Protein AF-A0A5S9MK14-F1 (afdb_monomer)

Secondary structure (DSSP, 8-state):
--HHHHHHHHHHHHHHHHHHHHHHHHHHHTT-HHHHHHHHHHHHHHHGGGT-TTHHHHHHHHHHHHHHTT-HHHHHHHHHHHHHHHHHTT-

Mean predicted aligned error: 5.64 Å

Radius of gyration: 14.25 Å; Cα contacts (8 Å, |Δi|>4): 91; chains: 1; bounding box: 35×28×41 Å

Nearest PDB structures (foldseek):
  4i1a-assembly3_A  TM=7.603E-01  e=2.639E-01  Bacillus subtilis subsp. subtilis str. 168

InterPro domains:
  IPR011990 Tetratricopeptide-like helical domain superfamily [G3DSA:1.25.40.10] (1-91)
  IPR011990 Tetratricopeptide-like helical domain superfamily [SSF48452] (7-88)
  IPR019734 Tetratricopeptide repeat [PF13181] (18-44)
  IPR019734 Tetratricopeptide repeat [SM00028] (17-50)
  IPR019734 Tetratricopeptide repeat [SM00028] (56-89)

Foldseek 3Di:
DDPVVVVVLLVCLLVVLVVLQVVLVVCVVVVNNVSSVVSLVVSCVSCVVNLHPCLLVSLQVQLVVCVVVVVNVSSVVSNVVSVVSVVVVVD

Sequence (91 aa):
MSALERSKAISNKPMIVKSLFNIGCCYKGLGDFNRALAYFNQVILEGEPIHATELLLVYYELSLFHLSQKEFIEGERFFKRGLEEAKNRKK

Organism: Bacillus safensis (NCBI:txid561879)

pLDDT: mean 87.9, std 13.29, range [45.34, 97.81]

Structure (mmCIF, N/CA/C/O backbone):
data_AF-A0A5S9MK14-F1
#
_entry.id   AF-A0A5S9MK14-F1
#
loop_
_atom_site.group_PDB
_atom_site.id
_atom_site.type_symbol
_atom_site.label_atom_id
_atom_site.label_alt_id
_atom_site.label_comp_id
_atom_site.label_asym_id
_atom_site.label_entity_id
_atom_site.label_seq_id
_atom_site.pdbx_PDB_ins_code
_atom_site.Cartn_x
_atom_site.Cartn_y
_atom_site.Cartn_z
_atom_site.occupancy
_atom_site.B_iso_or_equiv
_atom_site.auth_seq_id
_atom_site.auth_comp_id
_atom_site.auth_asym_id
_atom_site.auth_atom_id
_atom_site.pdbx_PDB_model_num
ATOM 1 N N . MET A 1 1 ? 18.179 -15.341 -21.092 1.00 50.88 1 MET A N 1
ATOM 2 C CA . MET A 1 1 ? 17.393 -14.096 -21.221 1.00 50.88 1 MET A CA 1
ATOM 3 C C . MET A 1 1 ? 18.227 -13.019 -21.896 1.00 50.88 1 MET A C 1
ATOM 5 O O . MET A 1 1 ? 19.230 -12.578 -21.333 1.00 50.88 1 MET A O 1
ATOM 9 N N . SER A 1 2 ? 17.832 -12.621 -23.103 1.00 63.75 2 SER A N 1
ATOM 10 C CA . SER A 1 2 ? 18.487 -11.557 -23.879 1.00 63.75 2 SER A CA 1
ATOM 11 C C . SER A 1 2 ? 18.138 -10.162 -23.328 1.00 63.75 2 SER A C 1
ATOM 13 O O . SER A 1 2 ? 17.142 -9.987 -22.624 1.00 63.75 2 SER A O 1
ATOM 15 N N . ALA A 1 3 ? 18.951 -9.141 -23.618 1.00 60.91 3 ALA A N 1
ATOM 16 C CA . ALA A 1 3 ? 18.677 -7.754 -23.209 1.00 60.91 3 ALA A CA 1
ATOM 17 C C . ALA A 1 3 ? 17.320 -7.228 -23.736 1.00 60.91 3 ALA A C 1
ATOM 19 O O . ALA A 1 3 ? 16.667 -6.416 -23.081 1.00 60.91 3 ALA A O 1
ATOM 20 N N . LEU A 1 4 ? 16.856 -7.756 -24.873 1.00 61.91 4 LEU A N 1
ATOM 21 C CA . LEU A 1 4 ? 15.580 -7.407 -25.498 1.00 61.91 4 LEU A CA 1
ATOM 22 C C . LEU A 1 4 ? 14.365 -7.929 -24.709 1.00 61.91 4 LEU A C 1
ATOM 24 O O . LEU A 1 4 ? 13.372 -7.219 -24.564 1.00 61.91 4 LEU A O 1
ATOM 28 N N . GLU A 1 5 ? 14.447 -9.143 -24.159 1.00 59.66 5 GLU A N 1
ATOM 29 C CA . GLU A 1 5 ? 13.389 -9.714 -23.310 1.00 59.66 5 GLU A CA 1
ATOM 30 C C . GLU A 1 5 ? 13.242 -8.930 -22.002 1.00 59.66 5 GLU A C 1
ATOM 32 O O . GLU A 1 5 ? 12.126 -8.642 -21.572 1.00 59.66 5 GLU A O 1
ATOM 37 N N . ARG A 1 6 ? 14.369 -8.500 -21.415 1.00 55.19 6 ARG A N 1
ATOM 38 C CA . ARG A 1 6 ? 14.372 -7.608 -20.246 1.00 55.19 6 ARG A CA 1
ATOM 39 C C . ARG A 1 6 ? 13.752 -6.246 -20.560 1.00 55.19 6 ARG A C 1
ATOM 41 O O . ARG A 1 6 ? 12.921 -5.780 -19.789 1.00 55.19 6 ARG A O 1
ATOM 48 N N . SER A 1 7 ? 14.088 -5.640 -21.700 1.00 57.25 7 SER A N 1
ATOM 49 C CA . SER A 1 7 ? 13.516 -4.354 -22.129 1.00 57.25 7 SER A CA 1
ATOM 50 C C . SER A 1 7 ? 11.992 -4.420 -22.321 1.00 57.25 7 SER A C 1
ATOM 52 O O . SER A 1 7 ? 11.273 -3.553 -21.825 1.00 57.25 7 SER A O 1
ATOM 54 N N . LYS A 1 8 ? 11.472 -5.485 -22.946 1.00 55.62 8 LYS A N 1
ATOM 55 C CA . LYS A 1 8 ? 10.019 -5.682 -23.111 1.00 55.62 8 LYS A CA 1
ATOM 56 C C . LYS A 1 8 ? 9.297 -5.931 -21.785 1.00 55.62 8 LYS A C 1
ATOM 58 O O . LYS A 1 8 ? 8.214 -5.388 -21.576 1.00 55.62 8 LYS A O 1
ATOM 63 N N . ALA A 1 9 ? 9.895 -6.708 -20.881 1.00 58.28 9 ALA A N 1
ATOM 64 C CA . ALA A 1 9 ? 9.339 -6.943 -19.550 1.00 58.28 9 ALA A CA 1
ATOM 65 C C . ALA A 1 9 ? 9.264 -5.646 -18.726 1.00 58.28 9 ALA A C 1
ATOM 67 O O . ALA A 1 9 ? 8.258 -5.392 -18.068 1.00 58.28 9 ALA A O 1
ATOM 68 N N . ILE A 1 10 ? 10.288 -4.791 -18.814 1.00 59.88 10 ILE A N 1
ATOM 69 C CA . ILE A 1 10 ? 10.300 -3.474 -18.163 1.00 59.88 10 ILE A CA 1
ATOM 70 C C . ILE A 1 10 ? 9.228 -2.553 -18.765 1.00 59.88 10 ILE A C 1
ATOM 72 O O . ILE A 1 10 ? 8.561 -1.845 -18.019 1.00 59.88 10 ILE A O 1
ATOM 76 N N . SER A 1 11 ? 8.993 -2.603 -20.080 1.00 66.88 11 SER A N 1
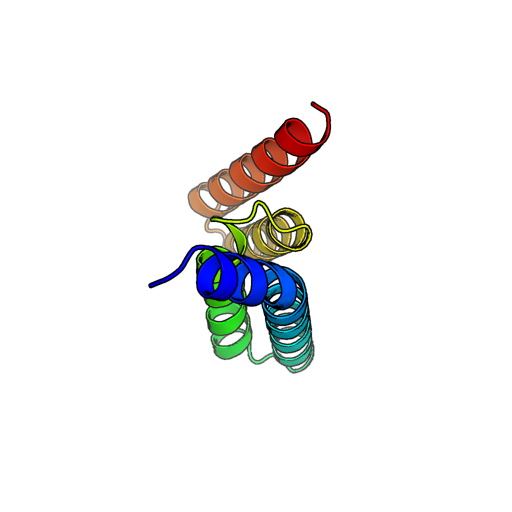ATOM 77 C CA . SER A 1 11 ? 8.024 -1.720 -20.746 1.00 66.88 11 SER A CA 1
ATOM 78 C C . SER A 1 11 ? 6.567 -1.941 -20.315 1.00 66.88 11 SER A C 1
ATOM 80 O O . SER A 1 11 ? 5.790 -0.991 -20.319 1.00 66.88 11 SER A O 1
ATOM 82 N N . ASN A 1 12 ? 6.182 -3.165 -19.935 1.00 77.56 12 ASN A N 1
ATOM 83 C CA . ASN A 1 12 ? 4.802 -3.475 -19.532 1.00 77.56 12 ASN A CA 1
ATOM 84 C C . ASN A 1 12 ? 4.577 -3.444 -18.014 1.00 77.56 12 ASN A C 1
ATOM 86 O O . ASN A 1 12 ? 3.434 -3.311 -17.572 1.00 77.56 12 ASN A O 1
ATOM 90 N N . LYS A 1 13 ? 5.639 -3.535 -17.206 1.00 82.31 13 LYS A N 1
ATOM 91 C CA . LYS A 1 13 ? 5.533 -3.551 -15.739 1.00 82.31 13 LYS A CA 1
ATOM 92 C C . LYS A 1 13 ? 4.800 -2.330 -15.154 1.00 82.31 13 LYS A C 1
ATOM 94 O O . LYS A 1 13 ? 3.923 -2.556 -14.323 1.00 82.31 13 LYS A O 1
ATOM 99 N N . PRO A 1 14 ? 5.027 -1.077 -15.603 1.00 89.19 14 PRO A N 1
ATOM 100 C CA . PRO A 1 14 ? 4.266 0.071 -15.103 1.00 89.19 14 PRO A CA 1
ATOM 101 C C . PRO A 1 14 ? 2.753 -0.050 -15.341 1.00 89.19 14 PRO A C 1
ATOM 103 O O . PRO A 1 14 ? 1.957 0.255 -14.458 1.00 89.19 14 PRO A O 1
ATOM 106 N N . MET A 1 15 ? 2.333 -0.551 -16.510 1.00 89.88 15 MET A N 1
ATOM 107 C CA . MET A 1 15 ? 0.909 -0.765 -16.802 1.00 89.88 15 MET A CA 1
ATOM 108 C C . MET A 1 15 ? 0.301 -1.879 -15.947 1.00 89.88 15 MET A C 1
ATOM 110 O O . MET A 1 15 ? -0.840 -1.748 -15.498 1.00 89.88 15 MET A O 1
ATOM 114 N N . ILE A 1 16 ? 1.050 -2.960 -15.710 1.00 90.75 16 ILE A N 1
ATOM 115 C CA . ILE A 1 16 ? 0.628 -4.051 -14.823 1.00 90.75 16 ILE A CA 1
ATOM 116 C C . ILE A 1 16 ? 0.416 -3.508 -13.409 1.00 90.75 16 ILE A C 1
ATOM 118 O O . ILE A 1 16 ? -0.661 -3.685 -12.846 1.00 90.75 16 ILE A O 1
ATOM 122 N N . VAL A 1 17 ? 1.393 -2.772 -12.877 1.00 94.75 17 VAL A N 1
ATOM 123 C CA . VAL A 1 17 ? 1.325 -2.161 -11.544 1.00 94.75 17 VAL A CA 1
ATOM 124 C C . VAL A 1 17 ? 0.123 -1.225 -11.415 1.00 94.75 17 VAL A C 1
ATOM 126 O O . VAL A 1 17 ? -0.657 -1.346 -10.470 1.00 94.75 17 VAL A O 1
ATOM 129 N N . LYS A 1 18 ? -0.097 -0.351 -12.401 1.00 94.62 18 LYS A N 1
ATOM 130 C CA . LYS A 1 18 ? -1.267 0.534 -12.426 1.00 94.62 18 LYS A CA 1
ATOM 131 C C . LYS A 1 18 ? -2.590 -0.229 -12.443 1.00 94.62 18 LYS A C 1
ATOM 133 O O . LYS A 1 18 ? -3.541 0.154 -11.764 1.00 94.62 18 LYS A O 1
ATOM 138 N N . SER A 1 19 ? -2.655 -1.318 -13.203 1.00 95.38 19 SER A N 1
ATOM 139 C CA . SER A 1 19 ? -3.853 -2.156 -13.284 1.00 95.38 19 SER A CA 1
ATOM 140 C C . SER A 1 19 ? -4.131 -2.857 -11.954 1.00 95.38 19 SER A C 1
ATOM 142 O O . SER A 1 19 ? -5.263 -2.829 -11.478 1.00 95.38 19 SER A O 1
ATOM 144 N N . LEU A 1 20 ? -3.098 -3.416 -11.317 1.00 96.62 20 LEU A N 1
ATOM 145 C CA . LEU A 1 20 ? -3.193 -4.034 -9.992 1.00 96.62 20 LEU A CA 1
ATOM 146 C C . LEU A 1 20 ? -3.668 -3.031 -8.933 1.00 96.62 20 LEU A C 1
ATOM 148 O O . LEU A 1 20 ? -4.556 -3.353 -8.145 1.00 96.62 20 LEU A O 1
ATOM 152 N N . PHE A 1 21 ? -3.140 -1.803 -8.956 1.00 97.38 21 PHE A N 1
ATOM 153 C CA . PHE A 1 21 ? -3.571 -0.733 -8.056 1.00 97.38 21 PHE A CA 1
ATOM 154 C C . PHE A 1 21 ? -5.059 -0.417 -8.224 1.00 97.38 21 PHE A C 1
ATOM 156 O O . PHE A 1 21 ? -5.806 -0.424 -7.246 1.00 97.38 21 PHE A O 1
ATOM 163 N N . ASN A 1 22 ? -5.509 -0.225 -9.467 1.00 97.31 22 ASN A N 1
ATOM 164 C CA . ASN A 1 22 ? -6.913 0.059 -9.756 1.00 97.31 22 ASN A CA 1
ATOM 165 C C . ASN A 1 22 ? -7.838 -1.079 -9.297 1.00 97.31 22 ASN A C 1
ATOM 167 O O . ASN A 1 22 ? -8.883 -0.809 -8.710 1.00 97.31 22 ASN A O 1
ATOM 171 N N . ILE A 1 23 ? -7.448 -2.341 -9.508 1.00 97.50 23 ILE A N 1
ATOM 172 C CA . ILE A 1 23 ? -8.213 -3.504 -9.030 1.00 97.50 23 ILE A CA 1
ATOM 173 C C . ILE A 1 23 ? -8.301 -3.500 -7.497 1.00 97.50 23 ILE A C 1
ATOM 175 O O . ILE A 1 23 ? -9.382 -3.715 -6.945 1.00 97.50 23 ILE A O 1
ATOM 179 N N . GLY A 1 24 ? -7.198 -3.199 -6.804 1.00 97.38 24 GLY A N 1
ATOM 180 C CA . GLY A 1 24 ? -7.187 -3.034 -5.350 1.00 97.38 24 GLY A CA 1
ATOM 181 C C . GLY A 1 24 ? -8.162 -1.951 -4.877 1.00 97.38 24 GLY A C 1
ATOM 182 O O . GLY A 1 24 ? -8.968 -2.194 -3.978 1.00 97.38 24 GLY A O 1
ATOM 183 N N . CYS A 1 25 ? -8.170 -0.788 -5.537 1.00 97.19 25 CYS A N 1
ATOM 184 C CA . CYS A 1 25 ? -9.126 0.287 -5.259 1.00 97.19 25 CYS A CA 1
ATOM 185 C C . CYS A 1 25 ? -10.582 -0.133 -5.508 1.00 97.19 25 CYS A C 1
ATOM 187 O O . CYS A 1 25 ? -11.452 0.207 -4.706 1.00 97.19 25 CYS A O 1
ATOM 189 N N . CYS A 1 26 ? -10.861 -0.895 -6.571 1.00 97.81 26 CYS A N 1
ATOM 190 C CA . CYS A 1 26 ? -12.199 -1.424 -6.833 1.00 97.81 26 CYS A CA 1
ATOM 191 C C . CYS A 1 26 ? -12.674 -2.338 -5.696 1.00 97.81 26 CYS A C 1
ATOM 193 O O . CYS A 1 26 ? -13.765 -2.131 -5.172 1.00 97.81 26 CYS A O 1
ATOM 195 N N . TYR A 1 27 ? -11.853 -3.301 -5.262 1.00 97.62 27 TYR A N 1
ATOM 196 C CA . TYR A 1 27 ? -12.216 -4.187 -4.149 1.00 97.62 27 TYR A CA 1
ATOM 197 C C . TYR A 1 27 ? -12.380 -3.440 -2.823 1.00 97.62 27 TYR A C 1
ATOM 199 O O . TYR A 1 27 ? -13.323 -3.720 -2.085 1.00 97.62 27 TYR A O 1
ATOM 207 N N . LYS A 1 28 ? -11.541 -2.431 -2.560 1.00 96.25 28 LYS A N 1
ATOM 208 C CA . LYS A 1 28 ? -11.710 -1.528 -1.412 1.00 96.25 28 LYS A CA 1
ATOM 209 C C . LYS A 1 28 ? -13.065 -0.813 -1.466 1.00 96.25 28 LYS A C 1
ATOM 211 O O . LYS A 1 28 ? -13.762 -0.767 -0.459 1.00 96.25 28 LYS A O 1
ATOM 216 N N . GLY A 1 29 ? -13.455 -0.289 -2.631 1.00 95.94 29 GLY A N 1
ATOM 217 C CA . GLY A 1 29 ? -14.757 0.359 -2.835 1.00 95.94 29 GLY A CA 1
ATOM 218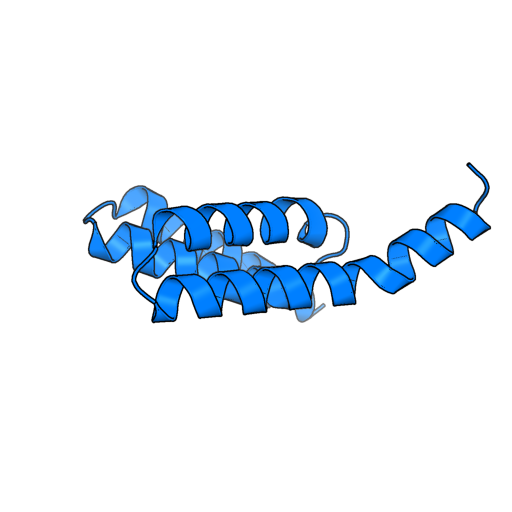 C C . GLY A 1 29 ? -15.951 -0.586 -2.650 1.00 95.94 29 GLY A C 1
ATOM 219 O O . GLY A 1 29 ? -17.019 -0.145 -2.235 1.00 95.94 29 GLY A O 1
ATOM 220 N N . LEU A 1 30 ? -15.757 -1.885 -2.892 1.00 96.81 30 LEU A N 1
ATOM 221 C CA . LEU A 1 30 ? -16.738 -2.942 -2.623 1.00 96.81 30 LEU A CA 1
ATOM 222 C C . LEU A 1 30 ? -16.762 -3.399 -1.152 1.00 96.81 30 LEU A C 1
ATOM 224 O O . LEU A 1 30 ? -17.583 -4.238 -0.792 1.00 96.81 30 LEU A O 1
ATOM 228 N N . GLY A 1 31 ? -15.863 -2.888 -0.306 1.00 94.81 31 GLY A N 1
ATOM 229 C CA . GLY A 1 31 ? -15.712 -3.312 1.088 1.00 94.81 31 GLY A CA 1
ATOM 230 C C . GLY A 1 31 ? -14.967 -4.640 1.275 1.00 94.81 31 GLY A C 1
ATOM 231 O O . GLY A 1 31 ? -14.798 -5.085 2.409 1.00 94.81 31 GLY A O 1
ATOM 232 N N . ASP A 1 32 ? -14.473 -5.267 0.201 1.00 97.19 32 ASP A N 1
ATOM 233 C C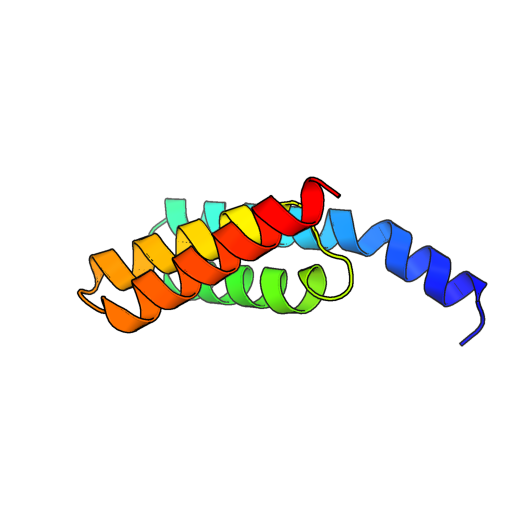A . ASP A 1 32 ? -13.638 -6.471 0.280 1.00 97.19 32 ASP A CA 1
ATOM 234 C C . ASP A 1 32 ? -12.174 -6.079 0.521 1.00 97.19 32 ASP A C 1
ATOM 236 O O . ASP A 1 32 ? -11.316 -6.091 -0.370 1.00 97.19 32 ASP A O 1
ATOM 240 N N . PHE A 1 33 ? -11.895 -5.690 1.765 1.00 94.19 33 PHE A N 1
ATOM 241 C CA . PHE A 1 33 ? -10.565 -5.254 2.179 1.00 94.19 33 PHE A CA 1
ATOM 242 C C . PHE A 1 33 ? -9.516 -6.364 2.054 1.00 94.19 33 PHE A C 1
ATOM 244 O O . PHE A 1 33 ? -8.370 -6.073 1.725 1.00 94.19 33 PHE A O 1
ATOM 251 N N . ASN A 1 34 ? -9.894 -7.632 2.238 1.00 95.31 34 ASN A N 1
ATOM 252 C CA . ASN A 1 34 ? -8.962 -8.756 2.120 1.00 95.31 34 ASN A CA 1
ATOM 253 C C . ASN A 1 34 ? -8.392 -8.860 0.703 1.00 95.31 34 ASN A C 1
ATOM 255 O O . ASN A 1 34 ? -7.175 -8.957 0.524 1.00 95.31 34 ASN A O 1
ATOM 259 N N . ARG A 1 35 ? -9.255 -8.790 -0.320 1.00 95.50 35 ARG A N 1
ATOM 260 C CA . ARG A 1 35 ? -8.789 -8.785 -1.712 1.00 95.50 35 ARG A CA 1
ATOM 261 C C . ARG A 1 35 ? -8.039 -7.506 -2.045 1.00 95.50 35 ARG A C 1
ATOM 263 O O . ARG A 1 35 ? -6.998 -7.585 -2.692 1.00 95.50 35 ARG A O 1
ATOM 270 N N . ALA A 1 36 ? -8.510 -6.350 -1.576 1.00 97.19 36 ALA A N 1
ATOM 271 C CA . ALA A 1 36 ? -7.823 -5.080 -1.799 1.00 97.19 36 ALA A CA 1
ATOM 272 C C . ALA A 1 36 ? -6.363 -5.124 -1.316 1.00 97.19 36 ALA A C 1
ATOM 274 O O . ALA A 1 36 ? -5.452 -4.809 -2.082 1.00 97.19 36 ALA A O 1
ATOM 275 N N . LEU A 1 37 ? -6.133 -5.607 -0.090 1.00 96.00 37 LEU A N 1
ATOM 276 C CA . LEU A 1 37 ? -4.795 -5.776 0.481 1.00 96.00 37 LEU A CA 1
ATOM 277 C C . LEU A 1 37 ? -3.935 -6.749 -0.329 1.00 96.00 37 LEU A C 1
ATOM 279 O O . LEU A 1 37 ? -2.757 -6.480 -0.557 1.00 96.00 37 LEU A O 1
ATOM 283 N N . ALA A 1 38 ? -4.509 -7.856 -0.808 1.00 96.81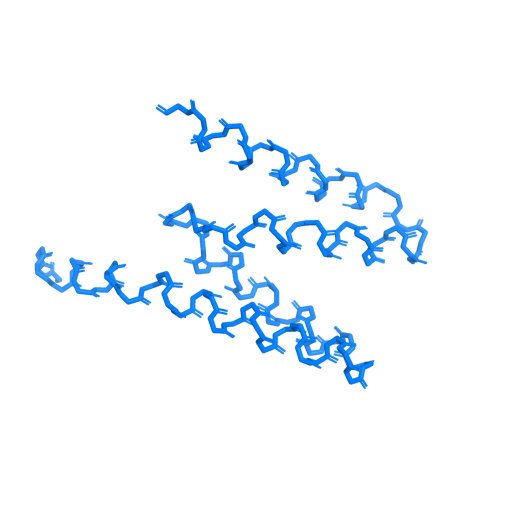 38 ALA A N 1
ATOM 284 C CA . ALA A 1 38 ? -3.784 -8.802 -1.651 1.00 96.81 38 ALA A CA 1
ATOM 285 C C . ALA A 1 38 ? -3.279 -8.142 -2.948 1.00 96.81 38 ALA A C 1
ATOM 287 O O . ALA A 1 38 ? -2.115 -8.319 -3.312 1.00 96.81 38 ALA A O 1
ATOM 288 N N . TYR A 1 39 ? -4.111 -7.336 -3.615 1.00 97.56 39 TYR A N 1
ATOM 289 C CA . TYR A 1 39 ? -3.704 -6.604 -4.820 1.00 97.56 39 TYR A CA 1
ATOM 290 C C . TYR A 1 39 ? -2.704 -5.484 -4.524 1.00 97.56 39 TYR A C 1
ATOM 292 O O . TYR A 1 39 ? -1.744 -5.312 -5.274 1.00 97.56 39 TYR A O 1
ATOM 300 N N . PHE A 1 40 ? -2.863 -4.763 -3.415 1.00 96.94 40 PHE A N 1
ATOM 301 C CA . PHE A 1 40 ? -1.887 -3.765 -2.973 1.00 96.94 40 PHE A CA 1
ATOM 302 C C . PHE A 1 40 ? -0.513 -4.382 -2.680 1.00 96.94 40 PHE A C 1
ATOM 304 O O . PHE A 1 40 ? 0.507 -3.827 -3.085 1.00 96.94 40 PHE A O 1
ATOM 311 N N . ASN A 1 41 ? -0.458 -5.576 -2.091 1.00 95.88 41 ASN A N 1
ATOM 312 C CA . ASN A 1 41 ? 0.804 -6.298 -1.917 1.00 95.88 41 ASN A CA 1
ATOM 313 C C . ASN A 1 41 ? 1.443 -6.703 -3.257 1.00 95.88 41 ASN A C 1
ATOM 315 O O . ASN A 1 41 ? 2.663 -6.627 -3.400 1.00 95.88 41 ASN A O 1
ATOM 319 N N . GLN A 1 42 ? 0.646 -7.075 -4.264 1.00 95.75 42 GLN A N 1
ATOM 320 C CA . GLN A 1 42 ? 1.174 -7.346 -5.608 1.00 95.75 42 GLN A CA 1
ATOM 321 C C . GLN A 1 42 ? 1.727 -6.086 -6.286 1.00 95.75 42 GLN A C 1
ATOM 323 O O . GLN A 1 42 ? 2.744 -6.164 -6.972 1.00 95.75 42 GLN A O 1
ATOM 328 N N . VAL A 1 43 ? 1.112 -4.917 -6.065 1.00 96.06 43 VAL A N 1
ATOM 329 C CA . VAL A 1 43 ? 1.662 -3.631 -6.532 1.00 96.06 43 VAL A CA 1
ATOM 330 C C . VAL A 1 43 ? 3.042 -3.378 -5.939 1.00 96.06 43 VAL A C 1
ATOM 332 O O . VAL A 1 43 ? 3.933 -2.954 -6.667 1.00 96.06 43 VAL A O 1
ATOM 335 N N . ILE A 1 44 ? 3.236 -3.652 -4.648 1.00 94.81 44 ILE A N 1
ATOM 336 C CA . ILE A 1 44 ? 4.544 -3.503 -4.000 1.00 94.81 44 ILE A CA 1
ATOM 337 C C . ILE A 1 44 ? 5.565 -4.434 -4.662 1.00 94.81 44 ILE A C 1
ATOM 339 O O . ILE A 1 44 ? 6.612 -3.972 -5.110 1.00 94.81 44 ILE A O 1
ATOM 343 N N . LEU A 1 45 ? 5.223 -5.717 -4.807 1.00 93.75 45 LEU A N 1
ATOM 344 C CA . LEU A 1 45 ? 6.110 -6.732 -5.380 1.00 93.75 45 LEU A CA 1
ATOM 345 C C . LEU A 1 45 ? 6.563 -6.396 -6.812 1.00 93.75 45 LEU A C 1
ATOM 347 O O . LEU A 1 45 ? 7.738 -6.540 -7.146 1.00 93.75 45 LEU A O 1
ATOM 351 N N . GLU A 1 46 ? 5.638 -5.950 -7.664 1.00 91.31 46 GLU A N 1
ATOM 352 C CA . GLU A 1 46 ? 5.935 -5.639 -9.068 1.00 91.31 46 GLU A CA 1
ATOM 353 C C . GLU A 1 46 ? 6.458 -4.214 -9.278 1.00 91.31 46 GLU A C 1
ATOM 355 O O . GLU A 1 46 ? 7.172 -3.954 -10.250 1.00 91.31 46 GLU A O 1
ATOM 360 N N . GLY A 1 47 ? 6.095 -3.293 -8.384 1.00 90.88 47 GLY A N 1
ATOM 361 C CA . GLY A 1 47 ? 6.378 -1.868 -8.483 1.00 90.88 47 GLY A CA 1
ATOM 362 C C . GLY A 1 47 ? 7.713 -1.456 -7.881 1.00 90.88 47 GLY A C 1
ATOM 363 O O . GLY A 1 47 ? 8.343 -0.558 -8.438 1.00 90.88 47 GLY A O 1
ATOM 364 N N . GLU A 1 48 ? 8.169 -2.101 -6.799 1.00 89.50 48 GLU A N 1
ATOM 365 C CA . GLU A 1 48 ? 9.455 -1.792 -6.148 1.00 89.50 48 GLU A CA 1
ATOM 366 C C . GLU A 1 48 ? 10.645 -1.852 -7.120 1.00 89.50 48 GLU A C 1
ATOM 368 O O . GLU A 1 48 ? 11.385 -0.871 -7.195 1.00 89.50 48 GLU A O 1
ATOM 373 N N . PRO A 1 49 ? 10.818 -2.907 -7.945 1.00 89.00 49 PRO A N 1
ATOM 374 C CA . PRO A 1 49 ? 11.982 -3.016 -8.829 1.00 89.00 49 PRO A CA 1
ATOM 375 C C . PRO A 1 49 ? 12.049 -1.951 -9.930 1.00 89.00 49 PRO A C 1
ATOM 377 O O . PRO A 1 49 ? 13.095 -1.781 -10.553 1.00 89.00 49 PRO A O 1
ATOM 380 N N . ILE A 1 50 ? 10.928 -1.285 -10.222 1.00 87.31 50 ILE A N 1
ATOM 381 C CA . ILE A 1 50 ? 10.813 -0.273 -11.281 1.00 87.31 50 ILE A CA 1
ATOM 382 C C . ILE A 1 50 ? 10.481 1.122 -10.736 1.00 87.31 50 ILE A C 1
ATOM 384 O O . ILE A 1 50 ? 10.206 2.020 -11.529 1.00 87.31 50 ILE A O 1
ATOM 388 N N . HIS A 1 51 ? 10.470 1.301 -9.409 1.00 86.44 51 HIS A N 1
ATOM 389 C CA . HIS A 1 51 ? 10.066 2.539 -8.729 1.00 86.44 51 HIS A CA 1
ATOM 390 C C . HIS A 1 51 ? 8.748 3.128 -9.262 1.00 86.44 51 HIS A C 1
ATOM 392 O O . HIS A 1 51 ? 8.635 4.324 -9.553 1.00 86.44 51 HIS A O 1
ATOM 398 N N . ALA A 1 52 ? 7.738 2.265 -9.416 1.00 87.56 52 ALA A N 1
ATOM 399 C CA . ALA A 1 52 ? 6.467 2.623 -10.037 1.00 87.56 52 ALA A CA 1
ATOM 400 C C . ALA A 1 52 ? 5.746 3.772 -9.317 1.00 87.56 52 ALA A C 1
ATOM 402 O O . ALA A 1 52 ? 5.838 3.938 -8.094 1.00 87.56 52 ALA A O 1
ATOM 403 N N . THR A 1 53 ? 4.958 4.539 -10.081 1.00 87.25 53 THR A N 1
ATOM 404 C CA . THR A 1 53 ? 4.253 5.730 -9.587 1.00 87.25 53 THR A CA 1
ATOM 405 C C . THR A 1 53 ? 3.281 5.400 -8.446 1.00 87.25 53 THR A C 1
ATOM 407 O O . THR A 1 53 ? 3.124 6.161 -7.484 1.00 87.25 53 THR A O 1
ATOM 410 N N . GLU A 1 54 ? 2.682 4.223 -8.531 1.00 93.00 54 GLU A N 1
ATOM 411 C CA . GLU A 1 54 ? 1.602 3.729 -7.692 1.00 93.00 54 GLU A CA 1
ATOM 412 C C . GLU A 1 54 ? 2.067 3.244 -6.312 1.00 93.00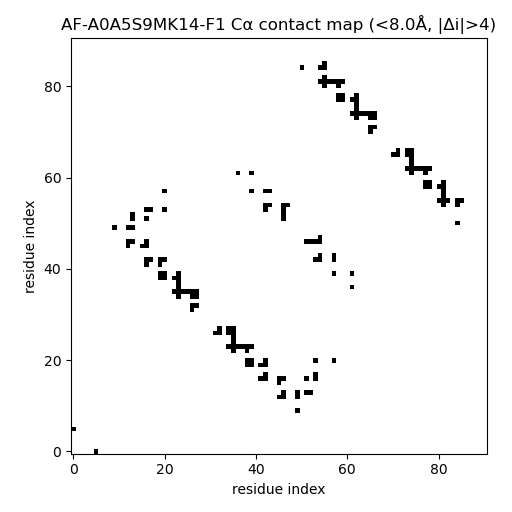 54 GLU A C 1
ATOM 414 O O . GLU A 1 54 ? 1.239 3.160 -5.409 1.00 93.00 54 GLU A O 1
ATOM 419 N N . LEU A 1 55 ? 3.370 3.006 -6.098 1.00 93.19 55 LEU A N 1
ATOM 420 C CA . LEU A 1 55 ? 3.905 2.600 -4.787 1.00 93.19 55 LEU A CA 1
ATOM 421 C C . LEU A 1 55 ? 3.561 3.601 -3.682 1.00 93.19 55 LEU A C 1
ATOM 423 O O . LEU A 1 55 ? 3.109 3.213 -2.610 1.00 93.19 55 LEU A O 1
ATOM 427 N N . LEU A 1 56 ? 3.720 4.897 -3.967 1.00 93.69 56 LEU A N 1
ATOM 428 C CA . LEU A 1 56 ? 3.357 5.975 -3.044 1.00 93.69 56 LEU A CA 1
ATOM 429 C C . LEU A 1 56 ? 1.887 5.870 -2.616 1.00 93.69 56 LEU A C 1
ATOM 431 O O . LEU A 1 56 ? 1.574 5.992 -1.433 1.00 93.69 56 LEU A O 1
ATOM 435 N N . LEU A 1 57 ? 1.000 5.650 -3.588 1.00 94.19 57 LEU A N 1
ATOM 436 C CA . LEU A 1 57 ? -0.439 5.572 -3.355 1.00 94.19 57 LEU A CA 1
ATOM 437 C C . LEU A 1 57 ? -0.780 4.331 -2.533 1.00 94.19 57 LEU A C 1
ATOM 439 O O . LEU A 1 57 ? -1.536 4.425 -1.574 1.00 94.19 57 LEU A O 1
ATOM 443 N N . VAL A 1 58 ? -0.171 3.189 -2.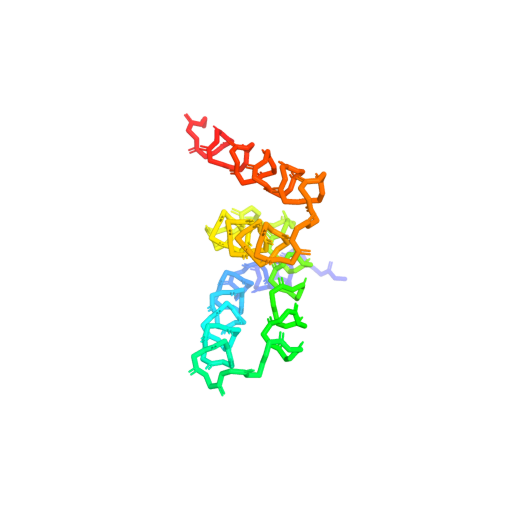852 1.00 96.25 58 VAL A N 1
ATOM 444 C CA . VAL A 1 58 ? -0.374 1.950 -2.097 1.00 96.25 58 VAL A CA 1
ATOM 445 C C . VAL A 1 58 ? 0.126 2.064 -0.664 1.00 96.25 58 VAL A C 1
ATOM 447 O O . VAL A 1 58 ? -0.584 1.669 0.255 1.00 96.25 58 VAL A O 1
ATOM 450 N N . TYR A 1 59 ? 1.304 2.640 -0.433 1.00 96.31 59 TYR A N 1
ATOM 451 C CA . TYR A 1 59 ? 1.801 2.839 0.927 1.00 96.31 59 TYR A CA 1
ATOM 452 C C . TYR A 1 59 ? 0.918 3.779 1.744 1.00 96.31 59 TYR A C 1
ATOM 454 O O . TYR A 1 59 ? 0.710 3.544 2.934 1.00 96.31 59 TYR A O 1
ATOM 462 N N . TYR A 1 60 ? 0.354 4.805 1.111 1.00 94.94 60 TYR A N 1
ATOM 463 C CA . TYR A 1 60 ? -0.635 5.656 1.758 1.00 94.94 60 TYR A CA 1
ATOM 464 C C . TYR A 1 60 ? -1.911 4.878 2.113 1.00 94.94 60 TYR A C 1
ATOM 466 O O . TYR A 1 60 ? -2.387 4.964 3.242 1.00 94.94 60 TYR A O 1
ATOM 474 N N . GLU A 1 61 ? -2.419 4.059 1.192 1.00 95.31 61 GLU A N 1
ATOM 475 C CA . GLU A 1 61 ? -3.615 3.243 1.418 1.00 95.31 61 GLU A CA 1
ATOM 476 C C . GLU A 1 61 ? -3.433 2.208 2.537 1.00 95.31 61 GLU A C 1
ATOM 478 O O . GLU A 1 61 ? -4.294 2.073 3.409 1.00 95.31 61 GLU A O 1
ATOM 483 N N . LEU A 1 62 ? -2.288 1.524 2.571 1.00 95.56 62 LEU A N 1
ATOM 484 C CA . LEU A 1 62 ? -1.950 0.587 3.644 1.00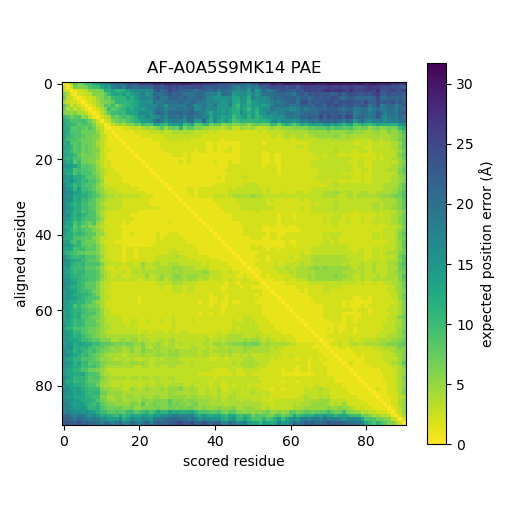 95.56 62 LEU A CA 1
ATOM 485 C C . LEU A 1 62 ? -1.780 1.302 4.985 1.00 95.56 62 LEU A C 1
ATOM 487 O O . LEU A 1 62 ? -2.253 0.809 6.007 1.00 95.56 62 LEU A O 1
ATOM 491 N N . SER A 1 63 ? -1.165 2.487 4.987 1.00 96.25 63 SER A N 1
ATOM 492 C CA . SER A 1 63 ? -1.049 3.304 6.194 1.00 96.25 63 SER A CA 1
ATOM 493 C C . SER A 1 63 ? -2.424 3.647 6.769 1.00 96.25 63 SER A C 1
ATOM 495 O O . SER A 1 63 ? -2.672 3.388 7.946 1.00 96.25 63 SER A O 1
ATOM 497 N N . LEU A 1 64 ? -3.350 4.142 5.941 1.00 94.31 64 LEU A N 1
ATOM 498 C CA . LEU A 1 64 ? -4.720 4.431 6.371 1.00 94.31 64 LEU A CA 1
ATOM 499 C C . LEU A 1 64 ? -5.440 3.183 6.890 1.00 94.31 64 LEU A C 1
ATOM 501 O O . LEU A 1 64 ? -6.131 3.259 7.906 1.00 94.31 64 LEU A O 1
ATOM 505 N N . PHE A 1 65 ? -5.261 2.042 6.222 1.00 93.88 65 PHE A N 1
ATOM 506 C CA . PHE A 1 65 ? -5.847 0.779 6.656 1.00 93.88 65 PHE A CA 1
ATOM 507 C C . PHE A 1 65 ? -5.367 0.394 8.063 1.00 93.88 65 PHE A C 1
ATOM 509 O O . PHE A 1 65 ? -6.192 0.225 8.960 1.00 93.88 65 PHE A O 1
ATOM 516 N N . HIS A 1 66 ? -4.054 0.353 8.297 1.00 94.00 66 HIS A N 1
ATOM 517 C CA . HIS A 1 66 ? -3.488 0.021 9.608 1.00 94.00 66 HIS A CA 1
ATOM 518 C C . HIS A 1 66 ? -3.881 1.037 10.693 1.00 94.00 66 HIS A C 1
ATOM 520 O O . HIS A 1 66 ? -4.262 0.655 11.801 1.00 94.00 66 HIS A O 1
ATOM 526 N N . LEU A 1 67 ? -3.889 2.336 10.374 1.00 93.75 67 LEU A N 1
ATOM 527 C CA . LEU A 1 67 ? -4.351 3.371 11.304 1.00 93.75 67 LEU A CA 1
ATOM 528 C C . LEU A 1 67 ? -5.828 3.187 11.682 1.00 93.75 67 LEU A C 1
ATOM 530 O O . LEU A 1 67 ? -6.182 3.368 12.848 1.00 93.75 67 LEU A O 1
ATOM 534 N N . SER A 1 68 ? -6.682 2.773 10.738 1.00 92.94 68 SER A N 1
ATOM 535 C CA . SER A 1 68 ? -8.096 2.482 11.019 1.00 92.94 68 SER A CA 1
ATOM 536 C C . SER A 1 68 ? -8.283 1.289 11.964 1.00 92.94 68 SER A C 1
ATOM 538 O O . SER A 1 68 ? -9.207 1.292 12.777 1.00 92.94 68 SER A O 1
ATOM 540 N N . GLN A 1 69 ? -7.358 0.324 11.931 1.00 93.19 69 GLN A N 1
ATOM 541 C CA . GLN A 1 69 ? -7.334 -0.838 12.825 1.00 93.19 69 GLN A CA 1
ATOM 542 C C . GLN A 1 69 ? -6.634 -0.569 14.166 1.00 93.19 69 GLN A C 1
ATOM 544 O O . GLN A 1 69 ? -6.482 -1.480 14.977 1.00 93.19 69 GLN A O 1
ATOM 549 N N . LYS A 1 70 ? -6.231 0.683 14.437 1.00 94.31 70 LYS A N 1
ATOM 550 C CA . LYS A 1 70 ? -5.429 1.085 15.611 1.00 94.31 70 LYS A CA 1
ATOM 551 C C . LYS A 1 70 ? -4.025 0.460 15.643 1.00 94.31 70 LYS A C 1
ATOM 553 O O . LYS A 1 70 ? -3.359 0.470 16.677 1.00 94.31 70 LYS A O 1
ATOM 558 N N . GLU A 1 71 ? -3.539 -0.028 14.506 1.00 95.88 71 GLU A N 1
ATOM 559 C CA . GLU A 1 71 ? -2.194 -0.578 14.324 1.00 95.88 71 GLU A CA 1
ATOM 560 C C . GLU A 1 71 ? -1.216 0.555 13.976 1.00 95.88 71 GLU A C 1
ATOM 562 O O . GLU A 1 71 ? -0.684 0.659 12.870 1.00 95.88 71 GLU A O 1
ATOM 567 N N . PHE A 1 72 ? -0.999 1.460 14.934 1.00 92.75 72 PHE A N 1
ATOM 568 C CA . PHE A 1 72 ? -0.290 2.722 14.691 1.00 92.75 72 PHE A CA 1
ATOM 569 C C . PHE A 1 72 ? 1.158 2.547 14.214 1.00 92.75 72 PHE A C 1
ATOM 571 O O . PHE A 1 72 ? 1.612 3.318 13.372 1.00 92.75 72 PHE A O 1
ATOM 578 N N . ILE A 1 73 ? 1.865 1.527 14.712 1.00 95.19 73 ILE A N 1
ATOM 579 C CA . ILE A 1 73 ? 3.273 1.271 14.367 1.00 95.19 73 ILE A CA 1
ATOM 580 C C . ILE A 1 73 ? 3.412 0.908 12.883 1.00 95.19 73 ILE A C 1
ATOM 582 O O . ILE A 1 73 ? 4.218 1.507 12.170 1.00 95.19 73 ILE A O 1
ATOM 586 N N . GLU A 1 74 ? 2.603 -0.034 12.392 1.00 91.62 74 GLU A N 1
ATOM 587 C CA . GLU A 1 74 ? 2.624 -0.414 10.974 1.00 91.62 74 GLU A CA 1
ATOM 588 C C . GLU A 1 74 ? 2.080 0.713 10.090 1.00 91.62 74 GLU A C 1
ATOM 590 O O . GLU A 1 74 ? 2.648 1.003 9.034 1.00 91.62 74 GLU A O 1
ATOM 595 N N . GLY A 1 75 ? 1.052 1.431 10.554 1.00 94.50 75 GLY A N 1
ATOM 596 C CA . GLY A 1 75 ? 0.545 2.620 9.872 1.00 94.50 75 GLY A CA 1
ATOM 597 C C . GLY A 1 75 ? 1.628 3.679 9.641 1.00 94.50 75 GLY A C 1
ATOM 598 O O . GLY A 1 75 ? 1.787 4.173 8.520 1.00 94.50 75 GLY A O 1
ATOM 599 N N . GLU A 1 76 ? 2.419 3.994 10.671 1.00 94.75 76 GLU A N 1
ATOM 600 C CA . GLU A 1 76 ? 3.541 4.935 10.579 1.00 94.75 76 GLU A CA 1
ATOM 601 C C . GLU A 1 76 ? 4.653 4.404 9.662 1.00 94.75 76 GLU A C 1
ATOM 603 O O . GLU A 1 76 ? 5.223 5.154 8.863 1.00 94.75 76 GLU A O 1
ATOM 608 N N . ARG A 1 77 ? 4.949 3.102 9.737 1.00 96.38 77 ARG A N 1
ATOM 609 C CA . ARG A 1 77 ? 5.952 2.453 8.889 1.00 96.38 77 ARG A CA 1
ATOM 610 C C . ARG A 1 77 ? 5.613 2.612 7.410 1.00 96.38 77 ARG A C 1
ATOM 612 O O . ARG A 1 77 ? 6.463 3.065 6.644 1.00 96.38 77 ARG A O 1
ATOM 619 N N . PHE A 1 78 ? 4.388 2.287 7.002 1.00 95.69 78 PHE A N 1
ATOM 620 C CA . PHE A 1 78 ? 3.968 2.444 5.608 1.00 95.69 78 PHE A CA 1
ATOM 621 C C . PHE A 1 78 ? 3.959 3.907 5.168 1.00 95.69 78 PHE A C 1
ATOM 623 O O . PHE A 1 78 ? 4.427 4.218 4.074 1.00 95.69 78 PHE A O 1
ATOM 630 N N . PHE A 1 79 ? 3.547 4.826 6.042 1.00 93.69 79 PHE A N 1
ATOM 631 C CA . PHE A 1 79 ? 3.609 6.256 5.747 1.00 93.69 79 PHE A CA 1
ATOM 632 C C . PHE A 1 79 ? 5.043 6.732 5.456 1.00 93.69 79 PHE A C 1
ATOM 634 O O . PHE A 1 79 ? 5.281 7.443 4.476 1.00 93.69 79 PHE A O 1
ATOM 641 N N . LYS A 1 80 ? 6.023 6.284 6.256 1.00 94.81 80 LYS A N 1
ATOM 642 C CA . LYS A 1 80 ? 7.450 6.578 6.03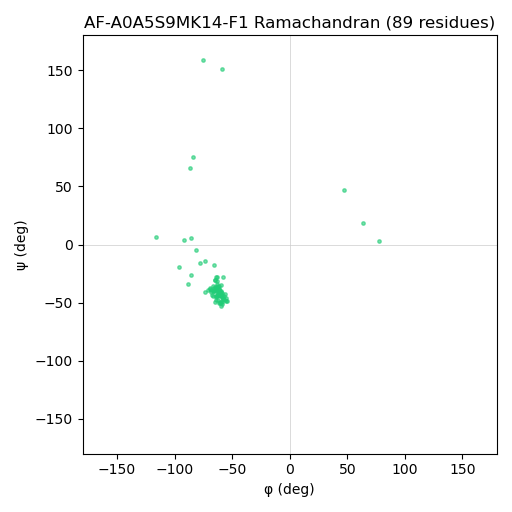6 1.00 94.81 80 L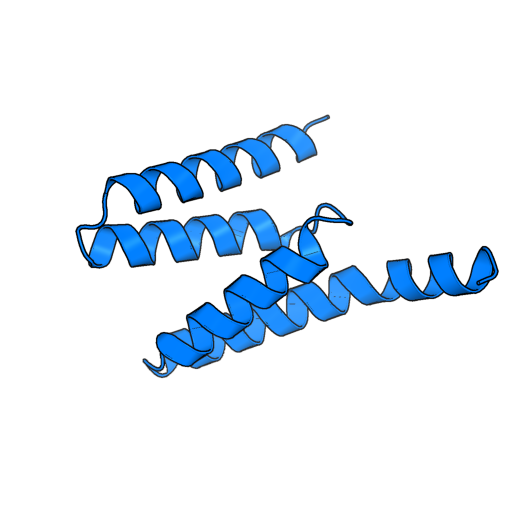YS A CA 1
ATOM 643 C C . LYS A 1 80 ? 7.949 6.044 4.693 1.00 94.81 80 LYS A C 1
ATOM 645 O O . LYS A 1 80 ? 8.641 6.777 3.990 1.00 94.81 80 LYS A O 1
ATOM 650 N N . ARG A 1 81 ? 7.555 4.825 4.306 1.00 93.56 81 ARG A N 1
ATOM 651 C CA . ARG A 1 81 ? 7.905 4.245 2.994 1.00 93.56 81 ARG A CA 1
ATOM 652 C C . ARG A 1 81 ? 7.336 5.063 1.836 1.00 93.56 81 ARG A C 1
ATOM 654 O O . ARG A 1 81 ? 8.052 5.362 0.887 1.00 93.56 81 ARG A O 1
ATOM 661 N N . GLY A 1 82 ? 6.079 5.499 1.938 1.00 91.62 82 GLY A N 1
ATOM 662 C CA . GLY A 1 82 ? 5.480 6.408 0.957 1.00 91.62 82 GLY A CA 1
ATOM 663 C C . GLY A 1 82 ? 6.272 7.713 0.818 1.00 91.62 82 GLY A C 1
ATOM 664 O O . GLY A 1 82 ? 6.605 8.132 -0.289 1.00 91.62 82 GLY A O 1
ATOM 665 N N . LEU A 1 83 ? 6.647 8.335 1.939 1.00 90.31 83 LEU A N 1
ATOM 666 C CA . LEU A 1 83 ? 7.456 9.558 1.927 1.00 90.31 83 LEU A CA 1
ATOM 667 C C . LEU A 1 83 ? 8.839 9.363 1.294 1.00 90.31 83 LEU A C 1
ATOM 669 O O . LEU A 1 83 ? 9.339 10.279 0.641 1.00 90.31 83 LEU A O 1
ATOM 673 N N . GLU A 1 84 ? 9.464 8.207 1.497 1.00 89.81 84 GLU A N 1
ATOM 674 C CA . GLU A 1 84 ? 10.745 7.864 0.882 1.00 89.81 84 GLU A CA 1
ATOM 675 C C . GLU A 1 84 ? 10.629 7.774 -0.645 1.00 89.81 84 GLU A C 1
ATOM 677 O O . GLU A 1 84 ? 11.374 8.453 -1.353 1.00 89.81 84 GLU A O 1
ATOM 682 N N . GLU A 1 85 ? 9.620 7.065 -1.159 1.00 86.94 85 GLU A N 1
ATOM 683 C CA . GLU A 1 85 ? 9.342 7.000 -2.601 1.00 86.94 85 GLU A CA 1
ATOM 684 C C . GLU A 1 85 ? 9.068 8.387 -3.202 1.00 86.94 85 GLU A C 1
ATOM 686 O O . GLU A 1 85 ? 9.585 8.736 -4.267 1.00 86.94 85 GLU A O 1
ATOM 691 N N . ALA A 1 86 ? 8.302 9.231 -2.502 1.00 84.31 86 ALA A N 1
ATOM 692 C CA . ALA A 1 86 ? 8.032 10.598 -2.948 1.00 84.31 86 ALA A CA 1
ATOM 693 C C . ALA A 1 86 ? 9.302 11.464 -3.024 1.00 84.31 86 ALA A C 1
ATOM 695 O O . ALA A 1 86 ? 9.405 12.334 -3.893 1.00 84.31 86 ALA A O 1
ATOM 696 N N . LYS A 1 87 ? 10.267 11.248 -2.121 1.00 84.19 87 LYS A N 1
ATOM 697 C CA . LYS A 1 87 ? 11.561 11.946 -2.131 1.00 84.19 87 LYS A CA 1
ATOM 698 C C . LYS A 1 87 ? 12.466 11.437 -3.248 1.00 84.19 87 LYS A C 1
ATOM 700 O O . LYS A 1 87 ? 13.102 12.254 -3.911 1.00 84.19 87 LYS A O 1
ATOM 705 N N . ASN A 1 88 ? 12.489 10.127 -3.479 1.00 77.38 88 ASN A N 1
ATOM 706 C CA . ASN A 1 88 ? 13.335 9.506 -4.498 1.00 77.38 88 ASN A CA 1
ATOM 707 C C . ASN A 1 88 ? 12.963 9.949 -5.920 1.00 77.38 88 ASN A C 1
ATOM 709 O O . ASN A 1 88 ? 13.844 10.064 -6.760 1.00 77.38 88 ASN A O 1
ATOM 713 N N . ARG A 1 89 ? 11.699 10.309 -6.174 1.00 69.19 89 ARG A N 1
ATOM 714 C CA . ARG A 1 89 ? 11.258 10.859 -7.472 1.00 69.19 89 ARG A CA 1
ATOM 715 C C . ARG A 1 89 ? 11.682 12.293 -7.774 1.00 69.19 89 ARG A C 1
ATOM 717 O O . ARG A 1 89 ? 11.500 12.743 -8.900 1.00 69.19 89 ARG A O 1
ATOM 724 N N . LYS A 1 90 ? 12.150 13.047 -6.778 1.00 56.41 90 LYS A N 1
ATOM 725 C CA . LYS A 1 90 ? 12.561 14.452 -6.953 1.00 56.41 90 LYS A CA 1
ATOM 726 C C . LYS A 1 90 ? 14.051 14.611 -7.287 1.00 56.41 90 LYS A C 1
ATOM 728 O O . LYS A 1 90 ? 14.519 15.746 -7.349 1.00 56.41 90 LYS A O 1
ATOM 733 N N . LYS A 1 91 ? 14.783 13.509 -7.452 1.00 45.34 91 LYS A N 1
ATOM 734 C CA . LYS A 1 91 ? 16.175 13.473 -7.914 1.00 45.34 91 LYS A CA 1
ATOM 735 C C . LYS A 1 91 ? 16.229 12.961 -9.344 1.00 45.34 91 LYS A C 1
ATOM 737 O O . LYS A 1 91 ? 17.125 13.441 -10.066 1.00 45.34 91 LYS A O 1
#

Solvent-accessible surface area (backbone atoms only — not comparable to full-atom values): 4752 Å² total; per-residue (Å²): 135,57,74,64,59,54,52,54,54,59,70,47,39,59,60,51,28,51,49,33,42,51,52,14,52,52,30,44,76,71,67,40,50,72,60,13,51,55,28,38,52,49,21,46,70,59,16,61,89,67,70,34,83,58,44,38,56,43,22,45,51,51,12,54,51,28,44,75,70,68,38,53,68,61,12,51,51,28,41,51,53,18,53,48,53,61,53,63,73,76,112